Protein AF-A0AA34Z1N2-F1 (afdb_monomer_lite)

pLDDT: mean 80.97, std 12.52, range [44.66, 96.0]

Sequence (118 aa):
MILTDMLTDPEAAGLPKDIEVDALFTVGSQPGLFAALGVLSSNLPAGSPRRRPECVKHWFNVFDPIDPLAFRADMIYAGAEDVMFNSVAGITDTHSKYFQRPQFYARTRARLNASGIL

Structure (mmCIF, N/CA/C/O backbone):
data_AF-A0AA34Z1N2-F1
#
_entry.id   AF-A0AA34Z1N2-F1
#
loop_
_atom_site.group_PDB
_atom_site.id
_atom_site.type_symbol
_atom_site.label_atom_id
_atom_site.label_alt_id
_atom_site.label_comp_id
_atom_site.label_asym_id
_atom_site.label_entity_id
_atom_site.label_seq_id
_atom_site.pdbx_PDB_ins_code
_atom_site.Cartn_x
_atom_site.Cartn_y
_atom_site.Cartn_z
_atom_site.occupancy
_atom_site.B_iso_or_equiv
_atom_site.auth_seq_id
_atom_site.auth_comp_id
_atom_site.auth_asym_id
_atom_site.auth_atom_id
_atom_site.pdbx_PDB_model_num
ATOM 1 N N . MET A 1 1 ? -7.376 14.767 -1.661 1.00 49.34 1 MET A N 1
ATOM 2 C CA . MET A 1 1 ? -7.466 13.885 -0.483 1.00 49.34 1 MET A CA 1
ATOM 3 C C . MET A 1 1 ? -7.052 12.497 -0.930 1.00 49.34 1 MET A C 1
ATOM 5 O O . MET A 1 1 ? -7.617 12.004 -1.900 1.00 49.34 1 MET A O 1
ATOM 9 N N . ILE A 1 2 ? -5.995 11.940 -0.346 1.00 73.31 2 ILE A N 1
ATOM 10 C CA . ILE A 1 2 ? -5.456 10.631 -0.744 1.00 73.31 2 ILE A CA 1
ATOM 11 C C . ILE A 1 2 ? -6.152 9.546 0.079 1.00 73.31 2 ILE A C 1
ATOM 13 O O . ILE A 1 2 ? -6.537 9.796 1.216 1.00 73.31 2 ILE A O 1
ATOM 17 N N . LEU A 1 3 ? -6.324 8.347 -0.484 1.00 81.31 3 LEU A N 1
ATOM 18 C CA . LEU A 1 3 ? -7.042 7.237 0.159 1.00 81.31 3 LEU A CA 1
ATOM 19 C C . LEU A 1 3 ? -6.564 6.968 1.599 1.00 81.31 3 LEU A C 1
ATOM 21 O O . LEU A 1 3 ? -7.374 6.710 2.479 1.00 81.31 3 LEU A O 1
ATOM 25 N N . THR A 1 4 ? -5.264 7.093 1.870 1.00 79.81 4 THR A N 1
ATOM 26 C CA . THR A 1 4 ? -4.698 6.942 3.220 1.00 79.81 4 THR A CA 1
ATOM 27 C C . THR A 1 4 ? -5.223 7.983 4.222 1.00 79.81 4 THR A C 1
ATOM 29 O O . THR A 1 4 ? -5.457 7.633 5.378 1.00 79.81 4 THR A O 1
ATOM 32 N N . ASP A 1 5 ? -5.453 9.232 3.799 1.00 79.38 5 ASP A N 1
ATOM 33 C CA . ASP A 1 5 ? -6.076 10.266 4.645 1.00 79.38 5 ASP A CA 1
ATOM 34 C C . ASP A 1 5 ? -7.560 9.971 4.869 1.00 79.38 5 ASP A C 1
ATOM 36 O O . ASP A 1 5 ? -8.073 10.172 5.963 1.00 79.38 5 ASP A O 1
ATOM 40 N N . MET A 1 6 ? -8.247 9.444 3.851 1.00 85.94 6 MET A N 1
ATOM 41 C CA . MET A 1 6 ? -9.655 9.062 3.986 1.00 85.94 6 MET A CA 1
ATOM 42 C C . MET A 1 6 ? -9.836 7.926 4.985 1.00 85.94 6 MET A C 1
ATOM 44 O O . MET A 1 6 ? -10.755 7.943 5.784 1.00 85.94 6 MET A O 1
ATOM 48 N N . LEU A 1 7 ? -8.952 6.931 4.950 1.00 88.50 7 LEU A N 1
ATOM 49 C CA . LEU A 1 7 ? -9.022 5.783 5.853 1.00 88.50 7 LEU A CA 1
ATOM 50 C C . LEU A 1 7 ? -8.596 6.137 7.283 1.00 88.50 7 LEU A C 1
ATOM 52 O O . LEU A 1 7 ? -8.981 5.458 8.228 1.00 88.50 7 LEU A O 1
ATOM 56 N N . THR A 1 8 ? -7.792 7.186 7.437 1.00 85.94 8 THR A N 1
ATOM 57 C CA . THR A 1 8 ? -7.386 7.730 8.736 1.00 85.94 8 THR A CA 1
ATOM 58 C C . THR A 1 8 ? -8.566 8.309 9.509 1.00 85.94 8 THR A C 1
ATOM 60 O O . THR A 1 8 ? -8.660 8.100 10.715 1.00 85.94 8 THR A O 1
ATOM 63 N N . ASP A 1 9 ? -9.432 9.045 8.815 1.00 86.25 9 ASP A N 1
ATOM 64 C CA . ASP A 1 9 ? -10.665 9.603 9.361 1.00 86.25 9 ASP A CA 1
ATOM 65 C C . ASP A 1 9 ? -11.815 9.291 8.391 1.00 86.25 9 ASP A C 1
ATOM 67 O O . ASP A 1 9 ? -12.189 10.133 7.563 1.00 86.25 9 ASP A O 1
ATOM 71 N N . PRO A 1 10 ? -12.345 8.050 8.442 1.00 87.44 10 PRO A N 1
ATOM 72 C CA . PRO A 1 10 ? -13.397 7.608 7.534 1.00 87.44 10 PRO A CA 1
ATOM 73 C C . PRO A 1 10 ? -14.623 8.516 7.595 1.00 87.44 10 PRO A C 1
ATOM 75 O O . PRO A 1 10 ? -15.177 8.869 6.557 1.00 87.44 10 PRO A O 1
ATOM 78 N N . GLU A 1 11 ? -15.003 8.954 8.796 1.00 88.19 11 GLU A N 1
ATOM 79 C CA . GLU A 1 11 ? -16.181 9.789 9.024 1.00 88.19 11 GLU A CA 1
ATOM 80 C C . GLU A 1 11 ? -16.026 11.166 8.360 1.00 88.19 11 GLU A C 1
ATOM 82 O O . GLU A 1 11 ? -16.911 11.581 7.606 1.00 88.19 11 GLU A O 1
ATOM 87 N N . ALA A 1 12 ? -14.878 11.837 8.529 1.00 86.38 12 ALA A N 1
ATOM 88 C CA . ALA A 1 12 ? -14.601 13.104 7.844 1.00 86.38 12 ALA A CA 1
ATOM 89 C C . ALA A 1 12 ? -14.520 12.961 6.313 1.00 86.38 12 ALA A C 1
ATOM 91 O O . ALA A 1 12 ? -14.774 13.923 5.584 1.00 86.38 12 ALA A O 1
ATOM 92 N N . ALA A 1 13 ? -14.194 11.766 5.817 1.00 86.38 13 ALA A N 1
ATOM 93 C CA . ALA A 1 13 ? -14.161 11.444 4.394 1.00 86.38 13 ALA A CA 1
ATOM 94 C C . ALA A 1 1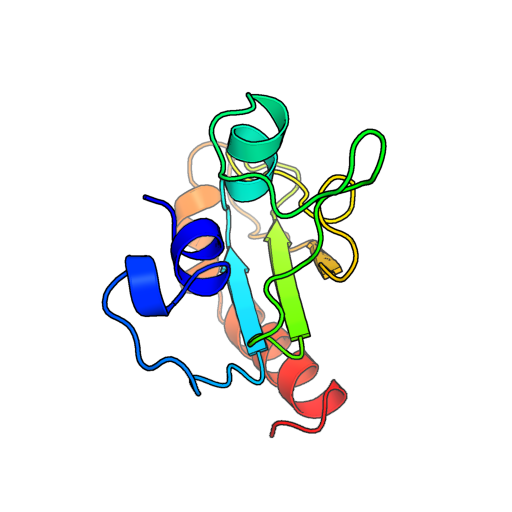3 ? -15.509 10.958 3.823 1.00 86.38 13 ALA A C 1
ATOM 96 O O . ALA A 1 13 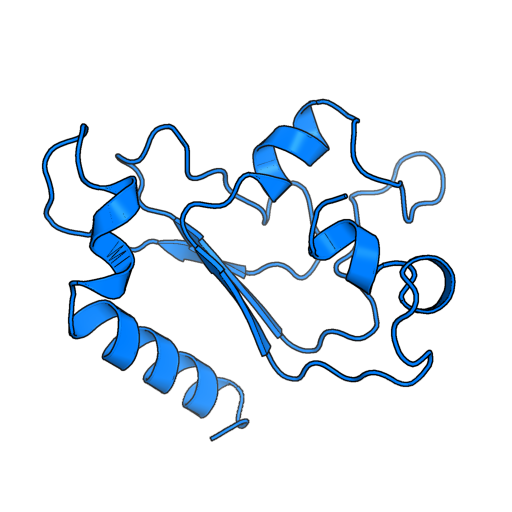? -15.583 10.660 2.627 1.00 86.38 13 ALA A O 1
ATOM 97 N N . GLY A 1 14 ? -16.568 10.875 4.639 1.00 89.81 14 GLY A N 1
ATOM 98 C CA . GLY A 1 14 ? -17.887 10.383 4.226 1.00 89.81 14 GLY A CA 1
ATOM 99 C C . GLY A 1 14 ? -17.966 8.863 4.034 1.00 89.81 14 GLY A C 1
ATOM 100 O O . GLY A 1 14 ? -18.845 8.377 3.323 1.00 89.81 14 GLY A O 1
ATOM 101 N N . LEU A 1 15 ? -17.043 8.111 4.635 1.00 89.31 15 LEU A N 1
ATOM 102 C CA . LEU A 1 15 ? -17.033 6.650 4.683 1.00 89.31 15 LEU A CA 1
ATOM 103 C C . LEU A 1 15 ? -17.695 6.142 5.981 1.00 89.31 15 LEU A C 1
ATOM 105 O O . LEU A 1 15 ? -17.744 6.873 6.974 1.00 89.31 15 LEU A O 1
ATOM 109 N N . PRO A 1 16 ? -18.186 4.886 6.012 1.00 93.50 16 PRO A N 1
ATOM 110 C CA . PRO A 1 16 ? -18.679 4.272 7.241 1.00 93.50 16 PRO A CA 1
ATOM 111 C C . PRO A 1 16 ? -17.619 4.305 8.346 1.00 93.50 16 PRO A C 1
ATOM 113 O O . PRO A 1 16 ? -16.457 3.970 8.116 1.00 93.50 16 PRO A O 1
ATOM 116 N N . LYS A 1 17 ? -18.027 4.698 9.555 1.00 88.38 17 LYS A N 1
ATOM 117 C CA . LYS A 1 17 ? -17.135 4.810 10.720 1.00 88.38 17 LYS A CA 1
ATOM 118 C C . LYS A 1 17 ? -16.539 3.465 11.142 1.00 88.38 17 LYS A C 1
ATOM 120 O O . LYS A 1 17 ? -15.442 3.416 11.685 1.00 88.38 17 LYS A O 1
ATOM 125 N N . ASP A 1 18 ? -17.278 2.395 10.895 1.00 92.31 18 ASP A N 1
ATOM 126 C CA . ASP A 1 18 ? -16.966 1.005 11.205 1.00 92.31 18 ASP A CA 1
ATOM 127 C C . ASP A 1 18 ? -16.375 0.247 10.008 1.00 92.31 18 ASP A C 1
ATOM 129 O O . ASP A 1 18 ? -16.353 -0.982 10.007 1.00 92.31 18 ASP A O 1
ATOM 133 N N . ILE A 1 19 ? -15.900 0.956 8.976 1.00 94.56 19 ILE A N 1
ATOM 134 C CA . ILE A 1 19 ? -15.231 0.310 7.849 1.00 94.56 19 ILE A CA 1
ATOM 135 C C . ILE A 1 19 ? -14.032 -0.505 8.346 1.00 94.56 19 ILE A C 1
ATOM 137 O O . ILE A 1 19 ? -13.168 0.004 9.057 1.00 94.56 19 ILE A O 1
ATOM 141 N N . GLU A 1 20 ? -13.958 -1.765 7.927 1.00 95.06 20 GLU A N 1
ATOM 142 C CA . GLU A 1 20 ? -12.785 -2.616 8.106 1.00 95.06 20 GLU A CA 1
ATOM 143 C C . GLU A 1 20 ? -12.205 -2.983 6.739 1.00 95.06 20 GLU A C 1
ATOM 145 O O . GLU A 1 20 ? -12.923 -3.349 5.808 1.00 95.06 20 GLU A O 1
ATOM 150 N N . VAL A 1 21 ? -10.885 -2.886 6.616 1.00 94.94 21 VAL A N 1
ATOM 151 C CA . VAL A 1 21 ? -10.134 -3.214 5.404 1.00 94.94 21 VAL A CA 1
ATOM 152 C C . VAL A 1 21 ? -9.113 -4.291 5.752 1.00 94.94 21 VAL A C 1
ATOM 154 O O . VAL A 1 21 ? -8.051 -3.998 6.300 1.00 94.94 21 VAL A O 1
ATOM 157 N N . ASP A 1 22 ? -9.396 -5.546 5.407 1.00 96.00 22 ASP A N 1
ATOM 158 C CA . ASP A 1 22 ? -8.484 -6.655 5.722 1.00 96.00 22 ASP A CA 1
ATOM 159 C C . ASP A 1 22 ? -7.117 -6.493 5.034 1.00 96.00 22 ASP A C 1
ATOM 161 O O . ASP A 1 22 ? -6.074 -6.706 5.652 1.00 96.00 22 ASP A O 1
ATOM 165 N N . ALA A 1 23 ? -7.095 -6.027 3.782 1.00 94.94 23 ALA A N 1
ATOM 166 C CA . ALA A 1 23 ? -5.860 -5.688 3.081 1.00 94.94 23 ALA A CA 1
ATOM 167 C C . ALA A 1 23 ? -5.993 -4.442 2.199 1.00 94.94 23 ALA A C 1
ATOM 169 O O . ALA A 1 23 ? -6.849 -4.365 1.320 1.00 94.94 23 ALA A O 1
ATOM 170 N N . LEU A 1 24 ? -5.070 -3.500 2.385 1.00 93.69 24 LEU A N 1
ATOM 171 C CA . LEU A 1 24 ? -4.851 -2.346 1.523 1.00 93.69 24 LEU A CA 1
ATOM 172 C C . LEU A 1 24 ? -3.601 -2.582 0.671 1.00 93.69 24 LEU A C 1
ATOM 174 O O . LEU A 1 24 ? -2.503 -2.728 1.204 1.00 93.69 24 LEU A O 1
ATOM 178 N N . PHE A 1 25 ? -3.758 -2.564 -0.651 1.00 92.31 25 PHE A N 1
ATOM 179 C CA . PHE A 1 25 ? -2.635 -2.552 -1.587 1.00 92.31 25 PHE A CA 1
ATOM 180 C C . PHE A 1 25 ? -2.501 -1.168 -2.208 1.00 92.31 25 PHE A C 1
ATOM 182 O O . PHE A 1 25 ? -3.390 -0.715 -2.928 1.00 92.31 25 PHE A O 1
ATOM 189 N N . THR A 1 26 ? -1.372 -0.515 -1.968 1.00 90.19 26 THR A N 1
ATOM 190 C CA . THR A 1 26 ? -0.977 0.686 -2.703 1.00 90.19 26 THR A CA 1
ATOM 191 C C . THR A 1 26 ? 0.091 0.301 -3.721 1.00 90.19 26 THR A C 1
ATOM 193 O O . THR A 1 26 ? 0.944 -0.527 -3.427 1.00 90.19 26 THR A O 1
ATOM 196 N N . VAL A 1 27 ? 0.029 0.824 -4.947 1.00 88.62 27 VAL A N 1
ATOM 197 C CA . VAL A 1 27 ? 0.907 0.397 -6.053 1.00 88.62 27 VAL A CA 1
ATOM 198 C C . VAL A 1 27 ? 1.455 1.623 -6.757 1.00 88.62 27 VAL A C 1
ATOM 200 O O . VAL A 1 27 ? 0.667 2.488 -7.134 1.00 88.62 27 VAL A O 1
ATOM 203 N N . GLY A 1 28 ? 2.781 1.712 -6.901 1.00 80.69 28 GLY A N 1
ATOM 204 C CA . GLY A 1 28 ? 3.433 2.875 -7.516 1.00 80.69 28 GLY A CA 1
ATOM 205 C C . GLY A 1 28 ? 3.019 4.183 -6.839 1.00 80.69 28 GLY A C 1
ATOM 206 O O . GLY A 1 28 ? 2.775 5.184 -7.492 1.00 80.69 28 GLY A O 1
ATOM 207 N N . SER A 1 29 ? 2.786 4.156 -5.530 1.00 73.94 29 SER A N 1
ATOM 208 C CA . SER A 1 29 ? 1.960 5.180 -4.899 1.00 73.94 29 SER A CA 1
ATOM 209 C C . SER A 1 29 ? 2.781 6.277 -4.222 1.00 73.94 29 SER A C 1
ATOM 211 O O . SER A 1 29 ? 3.898 6.070 -3.750 1.00 73.94 29 SER A O 1
ATOM 213 N N . GLN A 1 30 ? 2.176 7.462 -4.146 1.00 72.81 30 GLN A N 1
ATOM 214 C CA . GLN A 1 30 ? 2.742 8.669 -3.550 1.00 72.81 30 GLN A CA 1
ATOM 215 C C . GLN A 1 30 ? 2.472 8.900 -2.041 1.00 72.81 30 GLN A C 1
ATOM 217 O O . GLN A 1 30 ? 2.926 9.936 -1.561 1.00 72.81 30 GLN A O 1
ATOM 222 N N . PRO A 1 31 ? 1.804 8.036 -1.234 1.00 68.38 31 PRO A N 1
ATOM 223 C CA . PRO A 1 31 ? 1.708 8.236 0.216 1.00 68.38 31 PRO A CA 1
ATOM 224 C C . PRO A 1 31 ? 3.069 8.478 0.873 1.00 68.38 31 PRO A C 1
ATOM 226 O O . PRO A 1 31 ? 3.167 9.334 1.746 1.00 68.38 31 PRO A O 1
ATOM 229 N N . GLY A 1 32 ? 4.126 7.804 0.401 1.00 63.81 32 GLY A N 1
ATOM 230 C CA . GLY A 1 32 ? 5.500 8.071 0.825 1.00 63.81 32 GLY A CA 1
ATOM 231 C C . GLY A 1 32 ? 5.939 9.520 0.548 1.00 63.81 32 GLY A C 1
ATOM 232 O O . GLY A 1 32 ? 6.363 10.245 1.446 1.00 63.81 32 GLY A O 1
ATOM 233 N N . LEU A 1 33 ? 5.762 9.989 -0.689 1.00 67.81 33 LEU A N 1
ATOM 234 C CA . LEU A 1 33 ? 6.081 11.363 -1.095 1.00 67.81 33 LEU A CA 1
ATOM 235 C C . LEU A 1 33 ? 5.256 12.402 -0.330 1.00 67.81 33 LEU A C 1
ATOM 237 O O . LEU A 1 33 ? 5.802 13.348 0.228 1.00 67.81 33 LEU A O 1
ATOM 241 N N . PHE A 1 34 ? 3.939 12.238 -0.286 1.00 70.94 34 PHE A N 1
ATOM 242 C CA . PHE A 1 34 ? 3.039 13.195 0.352 1.00 70.94 34 PHE A CA 1
ATOM 243 C C . PHE A 1 34 ? 3.254 13.277 1.856 1.00 70.94 34 PHE A C 1
ATOM 245 O O . PHE A 1 34 ? 3.169 14.355 2.450 1.00 70.94 34 PHE A O 1
ATOM 252 N N . ALA A 1 35 ? 3.607 12.158 2.474 1.00 65.94 35 ALA A N 1
ATOM 253 C CA . ALA A 1 35 ? 3.997 12.172 3.859 1.00 65.94 35 ALA A CA 1
ATOM 254 C C . ALA A 1 35 ? 5.321 12.912 4.081 1.00 65.94 35 ALA A C 1
ATOM 256 O O . ALA A 1 35 ? 5.393 13.708 5.022 1.00 65.94 35 ALA A O 1
ATOM 257 N N . ALA A 1 36 ? 6.327 12.690 3.226 1.00 62.59 36 ALA A N 1
ATOM 258 C CA . ALA A 1 36 ? 7.605 13.402 3.273 1.00 62.59 36 ALA A CA 1
ATOM 259 C C . ALA A 1 36 ? 7.441 14.915 3.040 1.00 62.59 36 ALA A C 1
ATOM 261 O O . ALA A 1 36 ? 8.136 15.713 3.661 1.00 62.59 36 ALA A O 1
ATOM 262 N N . LEU A 1 37 ? 6.480 15.315 2.202 1.00 66.50 37 LEU A N 1
ATOM 263 C CA . LEU A 1 37 ? 6.126 16.714 1.944 1.00 66.50 37 LEU A CA 1
ATOM 264 C C . LEU A 1 37 ? 5.240 17.343 3.035 1.00 66.50 37 LEU A C 1
ATOM 266 O O . LEU A 1 37 ? 4.930 18.527 2.954 1.00 66.50 37 LEU A O 1
ATOM 270 N N . GLY A 1 38 ? 4.809 16.577 4.044 1.00 65.38 38 GLY A N 1
ATOM 271 C CA . GLY A 1 38 ? 3.999 17.093 5.151 1.00 65.38 38 GLY A CA 1
ATOM 272 C C . GLY A 1 38 ? 2.552 17.454 4.789 1.00 65.38 38 GLY A C 1
ATOM 273 O O . GLY A 1 38 ? 1.889 18.108 5.584 1.00 65.38 38 GLY A O 1
ATOM 274 N N . VAL A 1 39 ? 2.048 17.025 3.627 1.00 65.94 39 VAL A N 1
ATOM 275 C CA . VAL A 1 39 ? 0.710 17.406 3.124 1.00 65.94 39 VAL A CA 1
ATOM 276 C C . VAL A 1 39 ? -0.414 16.449 3.538 1.00 65.94 39 VAL A C 1
ATOM 278 O O . VAL A 1 39 ? -1.576 16.719 3.257 1.00 65.94 39 VAL A O 1
ATOM 281 N N . LEU A 1 40 ? -0.073 15.332 4.187 1.00 64.44 40 LEU A N 1
ATOM 282 C CA . LEU A 1 40 ? -1.041 14.368 4.718 1.00 64.44 40 LEU A CA 1
ATOM 283 C C . LEU A 1 40 ? -1.449 14.732 6.141 1.00 64.44 40 LEU A C 1
ATOM 285 O O . LEU A 1 40 ? -0.602 15.153 6.943 1.00 64.44 40 LEU A O 1
ATOM 289 N N . SER A 1 41 ? -2.709 14.470 6.473 1.00 61.66 41 SER A N 1
ATOM 290 C CA . SER A 1 41 ? -3.223 14.581 7.837 1.00 61.66 41 SER A CA 1
ATOM 291 C C . SER A 1 41 ? -2.330 13.786 8.801 1.00 61.66 41 SER A C 1
ATOM 293 O O . SER A 1 41 ? -1.808 12.713 8.478 1.00 61.66 41 SER A O 1
ATOM 295 N N . SER A 1 42 ? -2.044 14.352 9.974 1.00 61.53 42 SER A N 1
ATOM 296 C CA . SER A 1 42 ? -1.196 13.702 10.975 1.00 61.53 42 SER A CA 1
ATOM 297 C C . SER A 1 42 ? -2.040 12.942 11.991 1.00 61.53 42 SER A C 1
ATOM 299 O O . SER A 1 42 ? -2.856 13.542 12.683 1.00 61.53 42 SER A O 1
ATOM 301 N N . ASN A 1 43 ? -1.752 11.655 12.171 1.00 60.09 43 ASN A N 1
ATOM 302 C CA . ASN A 1 43 ? -2.476 10.784 13.112 1.00 60.09 43 ASN A CA 1
ATOM 303 C C . ASN A 1 43 ? -1.696 10.631 14.428 1.00 60.09 43 ASN A C 1
ATOM 305 O O . ASN A 1 43 ? -1.677 9.553 15.037 1.00 60.09 43 ASN A O 1
ATOM 309 N N . LEU A 1 44 ? -0.925 11.660 14.797 1.00 59.72 44 LEU A N 1
ATOM 310 C CA . LEU A 1 44 ? 0.233 11.511 15.673 1.00 59.72 44 LEU A CA 1
ATOM 311 C C . LEU A 1 44 ? 0.256 12.479 16.855 1.00 59.72 44 LEU A C 1
ATOM 313 O O . LEU A 1 44 ? 0.056 13.677 16.662 1.00 59.72 44 LEU A O 1
ATOM 317 N N . PRO A 1 45 ? 0.646 11.993 18.048 1.00 51.47 45 PRO A N 1
ATOM 318 C CA . PRO A 1 45 ? 1.294 12.819 19.059 1.00 51.47 45 PRO A CA 1
ATOM 319 C C . PRO A 1 45 ? 2.646 13.351 18.550 1.00 51.47 45 PRO A C 1
ATOM 321 O O . PRO A 1 45 ? 3.331 12.694 17.760 1.00 51.47 45 PRO A O 1
ATOM 324 N N . ALA A 1 46 ? 3.069 14.520 19.034 1.00 44.66 46 ALA A N 1
ATOM 325 C CA . ALA A 1 46 ? 4.328 15.147 18.625 1.00 44.66 46 ALA A CA 1
ATOM 326 C C . ALA A 1 46 ? 5.539 14.194 18.773 1.00 44.66 46 ALA A C 1
ATOM 328 O O . ALA A 1 46 ? 5.759 13.629 19.842 1.00 44.66 46 ALA A O 1
ATOM 329 N N . GLY A 1 47 ? 6.326 14.031 17.699 1.00 52.34 47 GLY A N 1
ATOM 330 C CA . GLY A 1 47 ? 7.585 13.265 17.693 1.00 52.34 47 GLY A CA 1
ATOM 331 C C . GLY A 1 47 ? 7.497 11.783 17.295 1.00 52.34 47 GLY A C 1
ATOM 332 O O . GLY A 1 47 ? 8.495 11.079 17.422 1.00 52.34 47 GLY A O 1
ATOM 333 N N . SER A 1 48 ? 6.347 11.296 16.814 1.00 58.62 48 SER A N 1
ATOM 334 C CA . SER A 1 48 ? 6.143 9.879 16.455 1.00 58.62 48 SER A CA 1
ATOM 335 C C . SER A 1 48 ? 6.041 9.632 14.933 1.00 58.62 48 SER A C 1
ATOM 337 O O . SER A 1 48 ? 5.663 10.543 14.198 1.00 58.62 48 SER A O 1
ATOM 339 N N . PRO A 1 49 ? 6.401 8.433 14.421 1.00 64.19 49 PRO A N 1
ATOM 340 C CA . PRO A 1 49 ? 6.216 8.063 13.009 1.00 64.19 49 PRO A CA 1
ATOM 341 C C . PRO A 1 49 ? 4.735 7.833 12.687 1.00 64.19 49 PRO A C 1
ATOM 343 O O . PRO A 1 49 ? 4.018 7.296 13.533 1.00 64.19 49 PRO A O 1
ATOM 346 N N . ARG A 1 50 ? 4.267 8.203 11.477 1.00 76.75 50 ARG A N 1
ATOM 347 C CA . ARG A 1 50 ? 2.840 8.085 11.102 1.00 76.75 50 ARG A CA 1
ATOM 348 C C . ARG A 1 50 ? 2.391 6.634 11.289 1.00 76.75 50 ARG A C 1
ATOM 350 O O . ARG A 1 50 ? 3.147 5.706 11.037 1.00 76.75 50 ARG A O 1
ATOM 357 N N . ARG A 1 51 ? 1.161 6.419 11.754 1.00 80.06 51 ARG A N 1
ATOM 358 C CA . ARG A 1 51 ? 0.591 5.071 11.898 1.00 80.06 51 ARG A CA 1
ATOM 359 C C . ARG A 1 51 ? -0.274 4.750 10.691 1.00 80.06 51 ARG A C 1
ATOM 361 O O . ARG A 1 51 ? -0.936 5.644 10.160 1.00 80.06 51 ARG A O 1
ATOM 368 N N . ARG A 1 52 ? -0.273 3.487 10.260 1.00 87.12 52 ARG A N 1
ATOM 369 C CA . ARG A 1 52 ? -1.281 2.976 9.323 1.00 87.12 52 ARG A CA 1
ATOM 370 C C . ARG A 1 52 ? -2.694 3.289 9.864 1.00 87.12 52 ARG A C 1
ATOM 372 O O . ARG A 1 52 ? -2.879 3.189 11.076 1.00 87.12 52 ARG A O 1
ATOM 379 N N . PRO A 1 53 ? -3.680 3.622 9.007 1.00 88.25 53 PRO A N 1
ATOM 380 C CA . PRO A 1 53 ? -5.068 3.797 9.438 1.00 88.25 53 PRO A CA 1
ATOM 381 C C . PRO A 1 53 ? -5.582 2.608 10.254 1.00 88.25 53 PRO A C 1
ATOM 383 O O . PRO A 1 53 ? -5.362 1.474 9.836 1.00 88.25 53 PRO A O 1
ATOM 386 N N . GLU A 1 54 ? -6.255 2.845 11.383 1.00 89.38 54 GLU A N 1
ATOM 387 C CA . GLU A 1 54 ? -6.659 1.781 12.323 1.00 89.38 54 GLU A CA 1
ATOM 388 C C . GLU A 1 54 ? -7.622 0.764 11.696 1.00 89.38 54 GLU A C 1
ATOM 390 O O . GLU A 1 54 ? -7.527 -0.424 11.987 1.00 89.38 54 GLU A O 1
ATOM 395 N N . CYS A 1 55 ? -8.467 1.212 10.763 1.00 91.56 55 CYS A N 1
ATOM 396 C CA . CYS A 1 55 ? -9.418 0.383 10.022 1.00 91.56 55 CYS A CA 1
ATOM 397 C C . CYS A 1 55 ? -8.774 -0.635 9.069 1.00 91.56 55 CYS A C 1
ATOM 399 O O . CYS A 1 55 ? -9.444 -1.552 8.603 1.00 91.56 55 CYS A O 1
ATOM 401 N N . VAL A 1 56 ? -7.488 -0.490 8.739 1.00 94.06 56 VAL A N 1
ATOM 402 C CA . VAL A 1 56 ? -6.782 -1.450 7.879 1.00 94.06 56 VAL A CA 1
ATOM 403 C C . VAL A 1 56 ? -6.267 -2.618 8.753 1.00 94.06 56 VAL A C 1
ATOM 405 O O . VAL A 1 56 ? -6.041 -2.441 9.948 1.00 94.06 56 VAL A O 1
ATOM 408 N N . LYS A 1 57 ? -6.050 -3.830 8.233 1.00 94.62 57 LYS A N 1
ATOM 409 C CA . LYS A 1 57 ? -5.357 -4.920 8.970 1.00 94.62 57 LYS A CA 1
ATOM 410 C C . LYS A 1 57 ? -3.970 -5.184 8.396 1.00 94.62 57 LYS A C 1
ATOM 412 O O . LYS A 1 57 ? -2.981 -5.168 9.133 1.00 94.62 57 LYS A O 1
ATOM 417 N N . HIS A 1 58 ? -3.872 -5.266 7.076 1.00 94.25 58 HIS A N 1
ATOM 418 C CA . HIS A 1 58 ? -2.607 -5.387 6.357 1.00 94.25 58 HIS A CA 1
ATOM 419 C C . HIS A 1 58 ? -2.464 -4.262 5.330 1.00 94.25 58 HIS A C 1
ATOM 421 O O . HIS A 1 58 ? -3.387 -4.010 4.563 1.00 94.25 58 HIS A O 1
ATOM 427 N N . TRP A 1 59 ? -1.317 -3.579 5.292 1.00 93.50 59 TRP A N 1
ATOM 428 C CA . TRP A 1 59 ? -1.008 -2.621 4.226 1.00 93.50 59 TRP A CA 1
ATOM 429 C C . TRP A 1 59 ? 0.248 -3.052 3.492 1.00 93.50 59 TRP A C 1
ATOM 431 O O . TRP A 1 59 ? 1.332 -3.050 4.062 1.00 93.50 59 TRP A O 1
ATOM 441 N N . PHE A 1 60 ? 0.085 -3.375 2.215 1.00 93.19 60 PHE A N 1
ATOM 442 C CA . PHE A 1 60 ? 1.165 -3.692 1.298 1.00 93.19 60 PHE A CA 1
ATOM 443 C C . PHE A 1 60 ? 1.386 -2.522 0.339 1.00 93.19 60 PHE A C 1
ATOM 445 O O . PHE A 1 60 ? 0.500 -2.184 -0.450 1.00 93.19 60 PHE A O 1
ATOM 452 N N . ASN A 1 61 ? 2.567 -1.917 0.378 1.00 92.06 61 ASN A N 1
ATOM 453 C CA . ASN A 1 61 ? 2.967 -0.874 -0.555 1.00 92.06 61 ASN A CA 1
ATOM 454 C C . ASN A 1 61 ? 3.889 -1.449 -1.629 1.00 92.06 61 ASN A C 1
ATOM 456 O O . ASN A 1 61 ? 5.073 -1.689 -1.414 1.00 92.06 61 ASN A O 1
ATOM 460 N N . VAL A 1 62 ? 3.329 -1.697 -2.804 1.00 91.06 62 VAL A N 1
ATOM 461 C CA . VAL A 1 62 ? 4.045 -2.235 -3.952 1.00 91.06 62 VAL A CA 1
ATOM 462 C C . VAL A 1 62 ? 4.794 -1.118 -4.669 1.00 91.06 62 VAL A C 1
ATOM 464 O O . VAL A 1 62 ? 4.188 -0.152 -5.137 1.00 91.06 62 VAL A O 1
ATOM 467 N N . PHE A 1 63 ? 6.107 -1.284 -4.808 1.00 89.44 63 PHE A N 1
ATOM 468 C CA . PHE A 1 63 ? 6.971 -0.337 -5.505 1.00 89.44 63 PHE A CA 1
ATOM 469 C C . PHE A 1 63 ? 7.948 -1.063 -6.433 1.00 89.44 63 PHE A C 1
ATOM 471 O O . PHE A 1 63 ? 8.424 -2.159 -6.126 1.00 89.44 63 PHE A O 1
ATOM 478 N N . ASP A 1 64 ? 8.257 -0.449 -7.568 1.00 86.38 64 ASP A N 1
ATOM 479 C CA . ASP A 1 64 ? 9.353 -0.854 -8.440 1.00 86.38 64 ASP A CA 1
ATOM 480 C C . ASP A 1 64 ? 10.551 0.08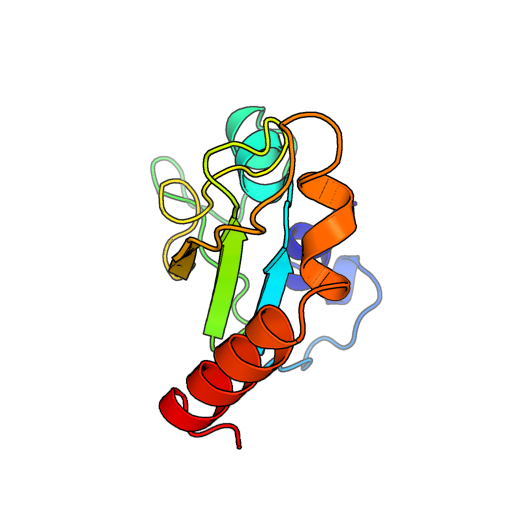1 -8.192 1.00 86.38 64 ASP A C 1
ATOM 482 O O . ASP A 1 64 ? 10.381 1.297 -8.264 1.00 86.38 64 ASP A O 1
ATOM 486 N N . PRO A 1 65 ? 11.763 -0.427 -7.897 1.00 83.69 65 PRO A N 1
ATOM 487 C CA . PRO A 1 65 ? 12.935 0.415 -7.643 1.00 83.69 65 PRO A CA 1
ATOM 488 C C . PRO A 1 65 ? 13.307 1.362 -8.788 1.00 83.69 65 PRO A C 1
ATOM 490 O O . PRO A 1 65 ? 14.003 2.347 -8.549 1.00 83.69 65 PRO A O 1
ATOM 493 N N . ILE A 1 66 ? 12.898 1.048 -10.022 1.00 83.19 66 ILE A N 1
ATOM 494 C CA . ILE A 1 66 ? 13.156 1.896 -11.193 1.00 83.19 66 ILE A CA 1
ATOM 495 C C . ILE A 1 66 ? 11.975 2.809 -11.547 1.00 83.19 66 ILE A C 1
ATOM 497 O O . ILE A 1 66 ? 12.069 3.559 -12.516 1.00 83.19 66 ILE A O 1
ATOM 501 N N . ASP A 1 67 ? 10.870 2.743 -10.801 1.00 81.06 67 ASP A N 1
ATOM 502 C CA . ASP A 1 67 ? 9.743 3.661 -10.944 1.00 81.06 67 ASP A CA 1
ATOM 503 C C . ASP A 1 67 ? 10.008 4.929 -10.113 1.00 81.06 67 ASP A C 1
ATOM 505 O O . ASP A 1 67 ? 9.954 4.880 -8.881 1.00 81.06 67 ASP A O 1
ATOM 509 N N . PRO A 1 68 ? 10.265 6.086 -10.752 1.00 77.00 68 PRO A N 1
ATOM 510 C CA . PRO A 1 68 ? 10.590 7.321 -10.040 1.00 77.00 68 PRO A CA 1
ATOM 511 C C . PRO A 1 68 ? 9.420 7.870 -9.209 1.00 77.00 68 PRO A C 1
ATOM 513 O O . PRO A 1 68 ? 9.618 8.780 -8.406 1.00 77.00 68 PRO A O 1
ATOM 516 N N . LEU A 1 69 ? 8.205 7.350 -9.407 1.00 79.19 69 LEU A N 1
ATOM 517 C CA . LEU A 1 69 ? 7.002 7.763 -8.690 1.00 79.19 69 LEU A CA 1
ATOM 518 C C . LEU A 1 69 ? 6.596 6.776 -7.585 1.00 79.19 69 LEU A C 1
ATOM 520 O O . LEU A 1 69 ? 5.632 7.046 -6.866 1.00 79.19 69 LEU A O 1
ATOM 524 N N . ALA A 1 70 ? 7.305 5.653 -7.429 1.00 82.31 70 ALA A N 1
ATOM 525 C CA . ALA A 1 70 ? 6.992 4.636 -6.433 1.00 82.31 70 ALA A CA 1
ATOM 526 C C . ALA A 1 70 ? 7.795 4.858 -5.146 1.00 82.31 70 ALA A C 1
ATOM 528 O O . ALA A 1 70 ? 8.932 4.408 -4.999 1.00 82.31 70 ALA A O 1
ATOM 529 N N . PHE A 1 71 ? 7.185 5.555 -4.190 1.00 81.69 71 PHE A N 1
ATOM 530 C CA . PHE A 1 71 ? 7.831 5.863 -2.919 1.00 81.69 71 PHE A CA 1
ATOM 531 C C . PHE A 1 71 ? 7.592 4.752 -1.897 1.00 81.69 71 PHE A C 1
ATOM 533 O O . PHE A 1 71 ? 6.493 4.206 -1.778 1.00 81.69 71 PHE A O 1
ATOM 540 N N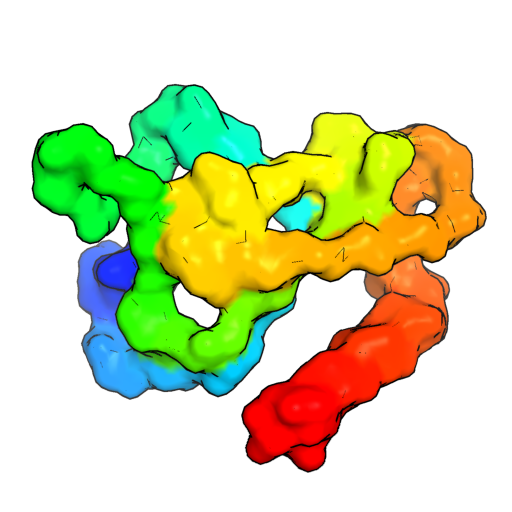 . ARG A 1 72 ? 8.635 4.459 -1.121 1.00 83.88 72 ARG A N 1
ATOM 541 C CA . ARG A 1 72 ? 8.572 3.569 0.041 1.00 83.88 72 ARG A CA 1
ATOM 542 C C . ARG A 1 72 ? 7.664 4.144 1.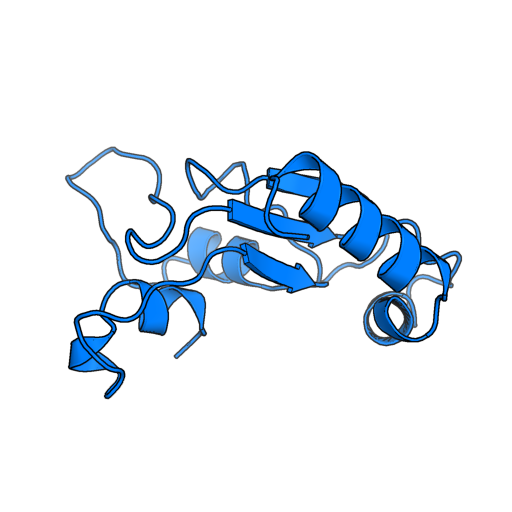123 1.00 83.88 72 ARG A C 1
ATOM 544 O O . ARG A 1 72 ? 7.682 5.354 1.367 1.00 83.88 72 ARG A O 1
ATOM 551 N N . ALA A 1 73 ? 6.871 3.286 1.752 1.00 83.31 73 ALA A N 1
ATOM 552 C CA . ALA A 1 73 ? 5.929 3.668 2.800 1.00 83.31 73 ALA A CA 1
ATOM 553 C C . ALA A 1 73 ? 6.404 3.241 4.194 1.00 83.31 73 ALA A C 1
ATOM 555 O O . ALA A 1 73 ? 6.000 3.866 5.175 1.00 83.31 73 ALA A O 1
ATOM 556 N N . ASP A 1 74 ? 7.279 2.237 4.297 1.00 79.88 74 ASP A N 1
ATOM 557 C CA . ASP A 1 74 ? 7.715 1.653 5.574 1.00 79.88 74 ASP A CA 1
ATOM 558 C C . ASP A 1 74 ? 8.506 2.629 6.465 1.00 79.88 74 ASP A C 1
ATOM 560 O O . ASP A 1 74 ? 8.365 2.625 7.686 1.00 79.88 74 ASP A O 1
ATOM 564 N N . MET A 1 75 ? 9.269 3.538 5.857 1.00 73.25 75 MET A N 1
ATOM 565 C CA . MET A 1 75 ? 10.028 4.587 6.553 1.00 73.25 75 MET A CA 1
ATOM 566 C C . MET A 1 75 ? 9.144 5.681 7.165 1.00 73.25 75 MET A C 1
ATOM 568 O O . MET A 1 75 ? 9.629 6.527 7.916 1.00 73.25 75 MET A O 1
ATOM 572 N N . ILE A 1 76 ? 7.864 5.707 6.806 1.00 77.06 76 ILE A N 1
ATOM 573 C CA . ILE A 1 76 ? 6.940 6.793 7.129 1.00 77.06 76 ILE A CA 1
ATOM 574 C C . ILE A 1 76 ? 5.783 6.278 7.973 1.00 77.06 76 ILE A C 1
ATOM 576 O O . ILE A 1 76 ? 5.396 6.934 8.942 1.00 77.06 76 ILE A O 1
ATOM 580 N N . TYR A 1 77 ? 5.226 5.134 7.581 1.00 80.56 77 TYR A N 1
ATOM 581 C CA . TYR A 1 77 ? 4.057 4.530 8.182 1.00 80.56 77 TYR A CA 1
ATOM 582 C C . TYR A 1 77 ? 4.428 3.257 8.932 1.00 80.56 77 TYR A C 1
ATOM 584 O O . TYR A 1 77 ? 4.677 2.209 8.337 1.00 80.56 77 TYR A O 1
ATOM 592 N N . ALA A 1 78 ? 4.370 3.321 10.259 1.00 84.50 78 ALA A N 1
ATOM 593 C CA . ALA A 1 78 ? 4.417 2.134 11.094 1.00 84.50 78 ALA A CA 1
ATOM 594 C C . ALA A 1 78 ? 3.237 1.209 10.736 1.00 84.50 78 ALA A C 1
ATOM 596 O O . ALA A 1 78 ? 2.071 1.616 10.804 1.00 84.50 78 ALA A O 1
ATOM 597 N N . GLY A 1 79 ? 3.554 -0.030 10.345 1.00 85.88 79 GLY A N 1
ATOM 598 C CA . GLY A 1 79 ? 2.580 -1.046 9.932 1.00 85.88 79 GLY A CA 1
ATOM 599 C C . GLY A 1 79 ? 2.310 -1.128 8.424 1.00 85.88 79 GLY A C 1
ATOM 600 O O . GLY A 1 79 ? 1.454 -1.919 8.026 1.00 85.88 79 GLY A O 1
ATOM 601 N N . ALA A 1 80 ? 3.005 -0.341 7.595 1.00 89.31 80 ALA A N 1
ATOM 602 C CA . ALA A 1 80 ? 3.072 -0.566 6.152 1.00 89.31 80 ALA A CA 1
ATOM 603 C C . ALA A 1 80 ? 4.203 -1.553 5.812 1.00 89.31 80 ALA A C 1
ATOM 605 O O . ALA A 1 80 ? 5.311 -1.432 6.333 1.00 89.31 80 ALA A O 1
ATOM 606 N N . GLU A 1 81 ? 3.935 -2.509 4.926 1.00 91.56 81 GLU A N 1
ATOM 607 C CA . GLU A 1 81 ? 4.917 -3.454 4.391 1.00 91.56 81 GLU A CA 1
ATOM 608 C C . GLU A 1 81 ? 5.262 -3.081 2.947 1.00 91.56 81 GLU A C 1
ATOM 610 O O . GLU A 1 81 ? 4.419 -3.160 2.051 1.00 91.56 81 GLU A O 1
ATOM 615 N N . ASP A 1 82 ? 6.513 -2.702 2.703 1.00 89.50 82 ASP A N 1
ATOM 616 C CA . ASP A 1 82 ? 6.996 -2.415 1.356 1.00 89.50 82 ASP A CA 1
ATOM 617 C C . ASP A 1 82 ? 7.275 -3.706 0.569 1.00 89.50 82 ASP A C 1
ATOM 619 O O . ASP A 1 82 ? 8.047 -4.581 0.964 1.00 89.50 82 ASP A O 1
ATOM 623 N N . VAL A 1 83 ? 6.667 -3.802 -0.609 1.00 89.88 83 VAL A N 1
ATOM 624 C CA . VAL A 1 83 ? 6.714 -4.960 -1.496 1.00 89.88 83 VAL A CA 1
ATOM 625 C C . VAL A 1 83 ? 7.410 -4.575 -2.792 1.00 89.88 83 VAL A C 1
ATOM 627 O O . VAL A 1 83 ? 6.821 -3.983 -3.694 1.00 89.88 83 VAL A O 1
ATOM 630 N N . MET A 1 84 ? 8.667 -4.988 -2.929 1.00 87.50 84 MET A N 1
ATOM 631 C CA . MET A 1 84 ? 9.399 -4.763 -4.171 1.00 87.50 84 MET A CA 1
ATOM 632 C C . MET A 1 84 ? 8.812 -5.601 -5.320 1.00 87.50 84 MET A C 1
ATOM 634 O O . MET A 1 84 ? 8.661 -6.833 -5.224 1.00 87.50 84 MET A O 1
ATOM 638 N N . PHE A 1 85 ? 8.514 -4.948 -6.439 1.00 83.88 85 PHE A N 1
ATOM 639 C CA . PHE A 1 85 ? 8.022 -5.555 -7.667 1.00 83.88 85 PHE A CA 1
ATOM 640 C C . PHE A 1 85 ? 8.802 -5.035 -8.868 1.00 83.88 85 PHE A C 1
ATOM 642 O O . PHE A 1 85 ? 8.660 -3.882 -9.232 1.00 83.88 85 PHE A O 1
ATOM 649 N N . ASN A 1 86 ? 9.593 -5.903 -9.502 1.00 79.31 86 ASN A N 1
ATOM 650 C CA . ASN A 1 86 ? 10.236 -5.583 -10.771 1.00 79.31 86 ASN A CA 1
ATOM 651 C C . ASN A 1 86 ? 9.257 -5.880 -11.913 1.00 79.31 86 ASN A C 1
ATOM 653 O O . ASN A 1 86 ? 8.947 -7.040 -12.200 1.00 79.31 86 ASN A O 1
ATOM 657 N N . SER A 1 87 ? 8.764 -4.830 -12.555 1.00 65.00 87 SER A N 1
ATOM 658 C CA . SER A 1 87 ? 7.827 -4.893 -13.676 1.00 65.00 87 SER A CA 1
ATOM 659 C C . SER A 1 87 ? 8.482 -5.290 -15.006 1.00 65.00 87 SER A C 1
ATOM 661 O O . SER A 1 87 ? 7.766 -5.493 -15.997 1.00 65.00 87 SER A O 1
ATOM 663 N N . VAL A 1 88 ? 9.815 -5.438 -15.043 1.00 67.69 88 VAL A N 1
ATOM 664 C CA . VAL A 1 88 ? 10.622 -5.756 -16.236 1.00 67.69 88 VAL A CA 1
ATOM 665 C C . VAL A 1 88 ? 10.231 -4.826 -17.391 1.00 67.69 88 VAL A C 1
ATOM 667 O O . VAL A 1 88 ? 9.877 -5.250 -18.494 1.00 67.69 88 VAL A O 1
ATOM 670 N N . ALA A 1 89 ? 10.162 -3.534 -17.087 1.00 60.84 89 ALA A N 1
ATOM 671 C CA . ALA A 1 89 ? 9.823 -2.459 -18.005 1.00 60.84 89 ALA A CA 1
ATOM 672 C C . ALA A 1 89 ? 10.981 -1.454 -18.072 1.00 60.84 89 ALA A C 1
ATOM 674 O O . ALA A 1 89 ? 11.811 -1.390 -17.170 1.00 60.84 89 ALA A O 1
ATOM 675 N N . GLY A 1 90 ? 11.059 -0.682 -19.159 1.00 58.78 90 GLY A N 1
ATOM 676 C CA . GLY A 1 90 ? 11.932 0.491 -19.197 1.00 58.78 90 GLY A CA 1
ATOM 677 C C . GLY A 1 90 ? 11.401 1.584 -18.265 1.00 58.78 90 GLY A C 1
ATOM 678 O O . GLY A 1 90 ? 10.191 1.683 -18.079 1.00 58.78 90 GLY A O 1
ATOM 679 N N . ILE A 1 91 ? 12.307 2.415 -17.735 1.00 58.47 91 ILE A N 1
ATOM 680 C CA . ILE A 1 91 ? 12.074 3.456 -16.708 1.00 58.47 91 ILE A CA 1
ATOM 681 C C . ILE A 1 91 ? 10.830 4.333 -16.976 1.00 58.47 91 ILE A C 1
ATOM 683 O O . ILE A 1 91 ? 10.171 4.763 -16.036 1.00 58.47 91 ILE A O 1
ATOM 687 N N . THR A 1 92 ? 10.476 4.584 -18.242 1.00 57.09 92 THR A N 1
ATOM 688 C CA . THR A 1 92 ? 9.336 5.438 -18.629 1.00 57.09 92 THR A CA 1
ATOM 689 C C . THR A 1 92 ? 7.965 4.777 -18.473 1.00 57.09 92 THR A C 1
ATOM 691 O O . THR A 1 92 ? 6.968 5.478 -18.328 1.00 57.09 92 THR A O 1
ATOM 694 N N . ASP A 1 93 ? 7.900 3.444 -18.490 1.00 62.12 93 ASP A N 1
ATOM 695 C CA . ASP A 1 93 ? 6.639 2.695 -18.589 1.00 62.12 93 ASP A CA 1
ATOM 696 C C . ASP A 1 93 ? 6.313 1.887 -17.330 1.00 62.12 93 ASP A C 1
ATOM 698 O O . ASP A 1 93 ? 5.190 1.402 -17.168 1.00 62.12 93 ASP A O 1
ATOM 702 N N . THR A 1 94 ? 7.302 1.704 -16.459 1.00 64.44 94 THR A N 1
ATOM 703 C CA . THR A 1 94 ? 7.245 0.890 -15.240 1.00 64.44 94 THR A CA 1
ATOM 704 C C . THR A 1 94 ? 6.009 1.202 -14.397 1.00 64.44 94 THR A C 1
ATOM 706 O O . THR A 1 94 ? 5.286 0.288 -13.996 1.00 64.44 94 THR A O 1
ATOM 709 N N . HIS A 1 95 ? 5.687 2.490 -14.250 1.00 75.44 95 HIS A N 1
ATOM 710 C CA . HIS A 1 95 ? 4.581 2.962 -13.424 1.00 75.44 95 HIS A CA 1
ATOM 711 C C . HIS A 1 95 ? 3.201 2.445 -13.855 1.00 75.44 95 HIS A C 1
ATOM 713 O O . HIS A 1 95 ? 2.357 2.116 -13.028 1.00 75.44 95 HIS A O 1
ATOM 719 N N . SER A 1 96 ? 2.955 2.330 -15.163 1.00 74.56 96 SER A N 1
ATOM 720 C CA . SER A 1 96 ? 1.658 1.870 -15.687 1.00 74.56 96 SER A CA 1
ATOM 721 C C . SER A 1 96 ? 1.597 0.352 -15.880 1.00 74.56 96 SER A C 1
ATOM 723 O O . SER A 1 96 ? 0.541 -0.195 -16.204 1.00 74.56 96 SER A O 1
ATOM 725 N N . LYS A 1 97 ? 2.723 -0.354 -15.706 1.00 79.88 97 LYS A N 1
ATOM 726 C CA . LYS A 1 97 ? 2.854 -1.764 -16.093 1.00 79.88 97 LYS A CA 1
ATOM 727 C C . LYS A 1 97 ? 2.628 -2.765 -14.970 1.00 79.88 97 LYS A C 1
ATOM 729 O O . LYS A 1 97 ? 2.475 -3.939 -15.294 1.00 79.88 97 LYS A O 1
ATOM 734 N N . TYR A 1 98 ? 2.519 -2.356 -13.700 1.00 80.62 98 TYR A N 1
ATOM 735 C CA . TYR A 1 98 ? 2.253 -3.290 -12.588 1.00 80.62 98 TYR A CA 1
ATOM 736 C C . TYR A 1 98 ? 1.065 -4.217 -12.885 1.00 80.62 98 TYR A C 1
ATOM 738 O O . TYR A 1 98 ? 1.205 -5.438 -12.869 1.00 80.62 98 TYR A O 1
ATOM 746 N N . PHE A 1 99 ? -0.076 -3.640 -13.266 1.00 85.81 99 PHE A N 1
ATOM 747 C CA . PHE A 1 99 ? -1.314 -4.379 -13.534 1.00 85.81 99 PHE A CA 1
ATOM 748 C C . PHE A 1 99 ? -1.311 -5.150 -14.862 1.00 85.81 99 PHE A C 1
ATOM 750 O O . PHE A 1 99 ? -2.184 -5.973 -15.102 1.00 85.81 99 PHE A O 1
ATOM 757 N N . GLN A 1 100 ? -0.324 -4.933 -15.732 1.00 85.62 100 GLN A N 1
ATOM 758 C CA . GLN A 1 100 ? -0.199 -5.670 -16.995 1.00 85.62 100 GLN A CA 1
ATOM 759 C C . GLN A 1 100 ? 0.593 -6.973 -16.832 1.00 85.62 100 GLN A C 1
ATOM 761 O O . GLN A 1 100 ? 0.727 -7.752 -17.777 1.00 85.62 100 GLN A O 1
ATOM 766 N N . ARG A 1 101 ? 1.157 -7.219 -15.643 1.00 84.88 101 ARG A N 1
ATOM 767 C CA . ARG A 1 101 ? 1.977 -8.395 -15.358 1.00 84.88 101 ARG A CA 1
ATOM 768 C C . ARG A 1 101 ? 1.160 -9.444 -14.602 1.00 84.88 101 ARG A C 1
ATOM 770 O O . ARG A 1 101 ? 0.780 -9.195 -13.460 1.00 84.88 101 ARG A O 1
ATOM 777 N N . PRO A 1 102 ? 0.963 -10.659 -15.147 1.00 87.62 102 PRO A N 1
ATOM 778 C CA . PRO A 1 102 ? 0.322 -11.756 -14.413 1.00 87.62 102 PRO A CA 1
ATOM 779 C C . PRO A 1 102 ? 0.988 -12.047 -13.059 1.00 87.62 102 PRO A C 1
ATOM 781 O O . PRO A 1 102 ? 0.325 -12.418 -12.091 1.00 87.62 102 PRO A O 1
ATOM 784 N N . GLN A 1 103 ? 2.303 -11.819 -12.969 1.00 87.50 103 GLN A N 1
ATOM 785 C CA . GLN A 1 103 ? 3.082 -11.986 -11.745 1.00 87.50 103 GLN A CA 1
ATOM 786 C C . GLN A 1 103 ? 2.628 -11.041 -10.629 1.00 87.50 103 GLN A C 1
ATOM 788 O O . GLN A 1 103 ? 2.753 -11.406 -9.463 1.00 87.50 103 GLN A O 1
ATOM 793 N N . PHE A 1 104 ? 2.103 -9.854 -10.953 1.00 89.44 104 PHE A N 1
ATOM 794 C CA . PHE A 1 104 ? 1.548 -8.943 -9.953 1.00 89.44 104 PHE A CA 1
ATOM 795 C C . PHE A 1 104 ? 0.383 -9.619 -9.230 1.00 89.44 104 PHE A C 1
ATOM 797 O O . PHE A 1 104 ? 0.446 -9.818 -8.021 1.00 89.44 104 PHE A O 1
ATOM 804 N N . TYR A 1 105 ? -0.610 -10.107 -9.976 1.00 90.94 105 TYR A N 1
ATOM 805 C CA . TYR A 1 105 ? -1.769 -10.798 -9.408 1.00 90.94 105 TYR A CA 1
ATOM 806 C C . TYR A 1 105 ? -1.391 -12.079 -8.658 1.00 90.94 105 TYR A C 1
ATOM 808 O O . TYR A 1 105 ? -1.898 -12.319 -7.563 1.00 90.94 105 TYR A O 1
ATOM 816 N N . ALA A 1 106 ? -0.464 -12.878 -9.197 1.00 91.88 106 ALA A N 1
ATOM 817 C CA . ALA A 1 106 ? 0.014 -14.087 -8.526 1.00 91.88 106 ALA A CA 1
ATOM 818 C C . ALA A 1 106 ? 0.677 -13.771 -7.171 1.00 91.88 106 ALA A C 1
ATOM 820 O O . ALA A 1 106 ? 0.402 -14.434 -6.170 1.00 91.88 106 ALA A O 1
ATOM 821 N N . ARG A 1 107 ? 1.511 -12.725 -7.115 1.00 92.31 107 ARG A N 1
ATOM 822 C CA . ARG A 1 107 ? 2.192 -12.290 -5.884 1.00 92.31 107 ARG A CA 1
ATOM 823 C C . ARG A 1 107 ? 1.248 -11.602 -4.897 1.00 92.31 107 ARG A C 1
ATOM 825 O O . ARG A 1 107 ? 1.461 -11.738 -3.693 1.00 92.31 107 ARG A O 1
ATOM 832 N N . THR A 1 108 ? 0.231 -10.890 -5.377 1.00 92.88 108 THR A N 1
ATOM 833 C CA . THR A 1 108 ? -0.839 -10.321 -4.543 1.00 92.88 108 THR A CA 1
ATOM 834 C C . THR A 1 108 ? -1.656 -11.436 -3.898 1.00 92.88 108 THR A C 1
ATOM 836 O O . THR A 1 108 ? -1.823 -11.445 -2.682 1.00 92.88 108 THR A O 1
ATOM 839 N N . ARG A 1 109 ? -2.072 -12.445 -4.674 1.00 93.94 109 ARG A N 1
ATOM 840 C CA . ARG A 1 109 ? -2.791 -13.611 -4.144 1.00 93.94 109 ARG A CA 1
ATOM 841 C C . ARG A 1 109 ? -1.975 -14.370 -3.100 1.00 93.94 109 ARG A C 1
ATOM 843 O O . ARG A 1 109 ? -2.504 -14.706 -2.049 1.00 93.94 109 ARG A O 1
ATOM 850 N N . ALA A 1 110 ? -0.690 -14.606 -3.361 1.00 94.06 110 ALA A N 1
ATOM 851 C CA . ALA A 1 110 ? 0.184 -15.284 -2.406 1.00 94.06 110 ALA A CA 1
ATOM 852 C C . ALA A 1 110 ? 0.260 -14.551 -1.053 1.00 94.06 110 ALA A C 1
ATOM 854 O O . ALA A 1 110 ? 0.301 -15.202 -0.014 1.00 94.06 110 ALA A O 1
ATOM 855 N N . ARG A 1 111 ? 0.231 -13.211 -1.056 1.00 94.00 111 ARG A N 1
ATOM 856 C CA . ARG A 1 111 ? 0.202 -12.404 0.174 1.00 94.00 111 ARG A CA 1
ATOM 857 C C . ARG A 1 111 ? -1.117 -12.508 0.909 1.00 94.00 111 ARG A C 1
ATOM 859 O O . ARG A 1 111 ? -1.108 -12.729 2.109 1.00 94.00 111 ARG A O 1
ATOM 866 N N . LEU A 1 112 ? -2.229 -12.405 0.188 1.00 94.56 112 LEU A N 1
ATOM 867 C CA . LEU A 1 112 ? -3.551 -12.572 0.787 1.00 94.56 112 LEU A CA 1
ATOM 868 C C . LEU A 1 112 ? -3.692 -13.944 1.469 1.00 94.56 112 LEU A C 1
ATOM 870 O O . LEU A 1 112 ? -4.149 -14.000 2.607 1.00 94.56 112 LEU A O 1
ATOM 874 N N . ASN A 1 113 ? -3.204 -15.017 0.833 1.00 95.81 113 ASN A N 1
ATOM 875 C CA . ASN A 1 113 ? -3.142 -16.348 1.449 1.00 95.81 113 ASN A CA 1
ATOM 876 C C . ASN A 1 113 ? -2.233 -16.363 2.694 1.00 95.81 113 ASN A C 1
ATOM 878 O O . ASN A 1 113 ? -2.596 -16.918 3.725 1.00 95.81 113 ASN A O 1
ATOM 882 N N . ALA A 1 114 ? -1.041 -15.757 2.618 1.00 93.69 114 ALA A N 1
ATOM 883 C CA . ALA A 1 114 ? -0.103 -15.704 3.744 1.00 93.69 114 ALA A CA 1
ATOM 884 C C . ALA A 1 114 ? -0.644 -14.897 4.940 1.00 93.69 114 ALA A C 1
ATOM 886 O O . ALA A 1 114 ? -0.272 -15.165 6.079 1.00 93.69 114 ALA A O 1
ATOM 887 N N . SER A 1 115 ? -1.534 -13.938 4.684 1.00 92.62 115 SER A N 1
ATOM 888 C CA . SER A 1 115 ? -2.253 -13.166 5.701 1.00 92.62 115 SER A CA 1
ATOM 889 C C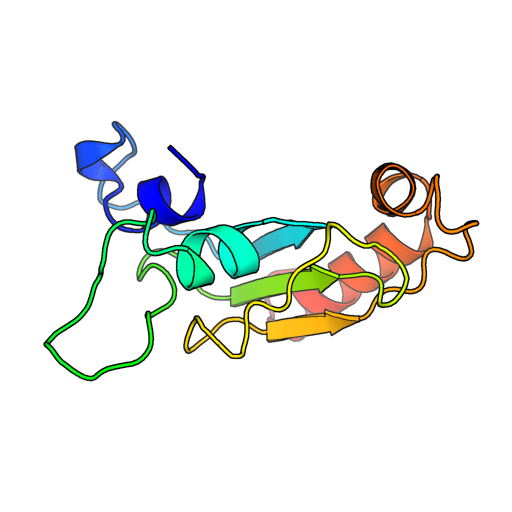 . SER A 1 115 ? -3.539 -13.840 6.192 1.00 92.62 115 SER A C 1
ATOM 891 O O . SER A 1 115 ? -4.213 -13.277 7.048 1.00 92.62 115 SER A O 1
ATOM 893 N N . GLY A 1 116 ? -3.898 -15.019 5.671 1.00 94.38 116 GLY A N 1
ATOM 894 C CA . GLY A 1 116 ? -5.118 -15.739 6.055 1.00 94.38 116 GLY A CA 1
ATOM 895 C C . GLY A 1 116 ? -6.420 -15.066 5.606 1.00 94.38 116 GLY A C 1
ATOM 896 O O . GLY A 1 116 ? -7.468 -15.331 6.187 1.00 94.38 116 GLY A O 1
ATOM 897 N N . ILE A 1 117 ? -6.354 -14.180 4.607 1.00 93.88 117 ILE A N 1
ATOM 898 C CA . ILE A 1 117 ? -7.519 -13.471 4.049 1.00 93.88 117 ILE A CA 1
ATOM 899 C C . ILE A 1 117 ? -8.213 -14.318 2.972 1.00 93.88 117 ILE A C 1
ATOM 901 O O . ILE A 1 117 ? -9.426 -14.221 2.794 1.00 93.88 117 ILE A O 1
ATOM 905 N N . LEU A 1 118 ? -7.436 -15.130 2.244 1.00 89.12 118 LEU A N 1
ATOM 906 C CA . LEU A 1 118 ? -7.888 -16.037 1.184 1.00 89.12 118 LEU A CA 1
ATOM 907 C C . LEU A 1 118 ? -7.516 -17.492 1.477 1.00 89.12 118 LEU A C 1
ATOM 909 O O . LEU A 1 118 ? -6.493 -17.710 2.168 1.00 89.12 118 LEU A O 1
#

Secondary structure (DSSP, 8-state):
--HHHHHHSTTTTTS-TT--EEEEEEES-SHHHHHHTT-SPP---TT-PEEPPTTEEEEEEEE-TT-TT---STTTEETEEEEE------TTTHHHHGGG-HHHHHHHHHHHHHTT--

Radius of gyration: 14.72 Å; chains: 1; bounding box: 32×34×38 Å

Foldseek 3Di:
DDVQLCLQPVVVNVHDPLAAAAEAEAALACPQVCQVVVNGDAPDDPPDAGEGRPRYNAYEQEAEPLAPSRHDCVVRYDRYHYHYDHLVDPSVCRRVRLVVDPVNVVVVVVVCVVSVND